Protein AF-A0A7C5DK25-F1 (afdb_monomer_lite)

Structure (mmCIF, N/CA/C/O backbone):
data_AF-A0A7C5DK25-F1
#
_entry.id   AF-A0A7C5DK25-F1
#
loop_
_atom_site.group_PDB
_atom_site.id
_atom_site.type_symbol
_atom_site.label_atom_id
_atom_site.label_alt_id
_atom_site.label_comp_id
_atom_site.label_asym_id
_atom_site.label_entity_id
_atom_site.label_seq_id
_atom_site.pdbx_PDB_ins_code
_atom_site.Cartn_x
_atom_site.Cartn_y
_atom_site.Cartn_z
_atom_site.occupancy
_atom_site.B_iso_or_equiv
_atom_site.auth_seq_id
_atom_site.auth_comp_id
_atom_site.auth_asym_id
_atom_site.auth_atom_id
_atom_site.pdbx_PDB_model_num
ATOM 1 N N . MET A 1 1 ? -15.779 9.396 43.014 1.00 54.28 1 MET A N 1
ATOM 2 C CA . MET A 1 1 ? -14.426 9.929 42.715 1.00 54.28 1 MET A CA 1
ATOM 3 C C . MET A 1 1 ? -13.479 8.900 42.083 1.00 54.28 1 MET A C 1
ATOM 5 O O . MET A 1 1 ? -12.948 9.197 41.022 1.00 54.28 1 MET A O 1
ATOM 9 N N . LYS A 1 2 ? -13.267 7.696 42.652 1.00 58.09 2 LYS A N 1
ATOM 10 C CA . LYS A 1 2 ? -12.370 6.673 42.050 1.00 58.09 2 LYS A CA 1
ATOM 11 C C . LYS A 1 2 ? -12.846 6.145 40.682 1.00 58.09 2 LYS A C 1
ATOM 13 O O . LYS A 1 2 ? -12.034 5.984 39.780 1.00 58.09 2 LYS A O 1
ATOM 18 N N . THR A 1 3 ? -14.152 5.949 40.509 1.00 62.12 3 THR A N 1
ATOM 19 C CA . THR A 1 3 ? -14.777 5.478 39.257 1.00 62.12 3 THR A CA 1
ATOM 20 C C . THR A 1 3 ? -14.636 6.477 38.108 1.00 62.12 3 THR A C 1
ATOM 22 O O . THR A 1 3 ? -14.321 6.080 36.994 1.00 62.12 3 THR A O 1
ATOM 25 N N . THR A 1 4 ? -14.775 7.776 38.380 1.00 63.28 4 THR A N 1
ATOM 26 C CA . THR A 1 4 ? -14.608 8.846 37.380 1.00 63.28 4 THR A CA 1
ATOM 27 C C . THR A 1 4 ? -13.181 8.880 36.825 1.00 63.28 4 THR A C 1
ATOM 29 O O . THR A 1 4 ? -12.991 8.910 35.617 1.00 63.28 4 THR A O 1
ATOM 32 N N . LYS A 1 5 ? -12.167 8.767 37.696 1.00 70.19 5 LYS A N 1
ATOM 33 C CA . LYS A 1 5 ? -10.751 8.734 37.284 1.00 70.19 5 LYS A CA 1
ATOM 34 C C . LYS A 1 5 ? -10.406 7.483 36.457 1.00 70.19 5 LYS A C 1
ATOM 36 O O . LYS A 1 5 ? -9.571 7.542 35.557 1.00 70.19 5 LYS A O 1
ATOM 41 N N . TYR A 1 6 ? -11.054 6.356 36.755 1.00 69.12 6 TYR A N 1
ATOM 42 C CA . TYR A 1 6 ? -10.906 5.110 36.000 1.00 69.12 6 TYR A CA 1
ATOM 43 C C . TYR A 1 6 ? -11.516 5.208 34.593 1.00 69.12 6 TYR A C 1
ATOM 45 O O . TYR A 1 6 ? -10.842 4.878 33.620 1.00 69.12 6 TYR A O 1
ATOM 53 N N . ILE A 1 7 ? -12.739 5.741 34.475 1.00 70.38 7 ILE A N 1
ATOM 54 C CA . ILE A 1 7 ? -13.399 5.996 33.181 1.00 70.38 7 ILE A CA 1
ATOM 55 C C . ILE A 1 7 ? -12.552 6.945 32.321 1.00 70.38 7 ILE A C 1
ATOM 57 O O . ILE A 1 7 ? -12.371 6.703 31.129 1.00 70.38 7 ILE A O 1
ATOM 61 N N . ASP A 1 8 ? -11.949 7.964 32.931 1.00 75.06 8 ASP A N 1
ATOM 62 C CA . ASP A 1 8 ? -11.077 8.914 32.231 1.00 75.06 8 ASP A CA 1
ATOM 63 C C . ASP A 1 8 ? -9.821 8.271 31.671 1.00 75.06 8 ASP A C 1
ATOM 65 O O . ASP A 1 8 ? -9.450 8.517 30.525 1.00 75.06 8 ASP A O 1
ATOM 69 N N . THR A 1 9 ? -9.197 7.404 32.464 1.00 80.31 9 THR A N 1
ATOM 70 C CA . THR A 1 9 ? -8.008 6.667 32.037 1.00 80.31 9 THR A CA 1
ATOM 71 C C . THR A 1 9 ? -8.342 5.755 30.855 1.00 80.31 9 THR A C 1
ATOM 73 O O . THR A 1 9 ? -7.641 5.778 29.848 1.00 80.31 9 THR A O 1
ATOM 76 N N . ILE A 1 10 ? -9.453 5.012 30.925 1.00 79.75 10 ILE A N 1
ATOM 77 C CA . ILE A 1 10 ? -9.907 4.146 29.825 1.00 79.75 10 ILE A CA 1
ATOM 78 C C . ILE A 1 10 ? -10.199 4.955 28.562 1.00 79.75 10 ILE A C 1
ATOM 80 O O . ILE A 1 10 ? -9.786 4.565 27.471 1.00 79.75 10 ILE A O 1
ATOM 84 N N . THR A 1 11 ? -10.892 6.085 28.705 1.00 81.25 11 THR A N 1
ATOM 85 C CA . THR A 1 11 ? -11.269 6.936 27.572 1.00 81.25 11 THR A CA 1
ATOM 86 C C . THR A 1 11 ? -10.025 7.459 26.851 1.00 81.25 11 THR A C 1
ATOM 88 O O . THR A 1 11 ? -9.945 7.394 25.625 1.00 81.25 11 THR A O 1
ATOM 91 N N . VAL A 1 12 ? -9.019 7.922 27.603 1.00 86.12 12 VAL A N 1
ATOM 92 C CA . VAL A 1 12 ? -7.741 8.391 27.045 1.00 86.12 12 VAL A CA 1
ATOM 93 C C . VAL A 1 12 ? -7.009 7.272 26.306 1.00 86.12 12 VAL A C 1
ATOM 95 O O . VAL A 1 12 ? -6.556 7.482 25.180 1.00 86.12 12 VAL A O 1
ATOM 98 N N . GLU A 1 13 ? -6.917 6.080 26.894 1.00 85.88 13 GLU A N 1
ATOM 99 C CA . GLU A 1 13 ? -6.258 4.942 26.244 1.00 85.88 13 GLU A CA 1
ATOM 100 C C . GLU A 1 13 ? -6.999 4.486 24.979 1.00 85.88 13 GLU A C 1
ATOM 102 O O . GLU A 1 13 ? -6.362 4.187 23.968 1.00 85.88 13 GLU A O 1
ATOM 107 N N . ARG A 1 14 ? -8.339 4.529 24.963 1.00 85.50 14 ARG A N 1
ATOM 108 C CA . ARG A 1 14 ? -9.122 4.230 23.753 1.00 85.50 14 ARG A CA 1
ATOM 109 C C . ARG A 1 14 ? -8.875 5.254 22.645 1.00 85.50 14 ARG A C 1
ATOM 111 O O . ARG A 1 14 ? -8.716 4.863 21.492 1.00 85.50 14 ARG A O 1
ATOM 118 N N . ILE A 1 15 ? -8.788 6.546 22.969 1.00 87.00 15 ILE A N 1
ATOM 119 C CA . ILE A 1 15 ? -8.460 7.590 21.982 1.00 87.00 15 ILE A CA 1
ATOM 120 C C . ILE A 1 15 ? -7.071 7.346 21.377 1.00 87.00 15 ILE A C 1
ATOM 122 O O . ILE A 1 15 ? -6.923 7.388 20.154 1.00 87.00 15 ILE A O 1
ATOM 126 N N . LYS A 1 16 ? -6.067 7.038 22.209 1.00 88.62 16 LYS A N 1
ATOM 127 C CA . LYS A 1 16 ? -4.719 6.688 21.731 1.00 88.62 16 LYS A CA 1
ATOM 128 C C . LYS A 1 16 ? -4.748 5.461 20.823 1.00 88.62 16 LYS A C 1
ATOM 130 O O . LYS A 1 16 ? -4.136 5.473 19.758 1.00 88.62 16 LYS A O 1
ATOM 135 N N . TRP A 1 17 ? -5.487 4.422 21.207 1.00 88.81 17 TRP A N 1
ATOM 136 C CA . TRP A 1 17 ? -5.637 3.217 20.396 1.00 88.81 17 TRP A CA 1
ATOM 137 C C . TRP A 1 17 ? -6.260 3.522 19.024 1.00 88.81 17 TRP A C 1
ATOM 139 O O . TRP A 1 17 ? -5.703 3.108 18.010 1.00 88.81 17 TRP A O 1
ATOM 149 N N . ILE A 1 18 ? -7.334 4.324 18.965 1.00 88.62 18 ILE A N 1
ATOM 150 C CA . ILE A 1 18 ? -7.968 4.766 17.705 1.00 88.62 18 ILE A CA 1
ATOM 151 C C . ILE A 1 18 ? -6.948 5.477 16.803 1.00 88.62 18 ILE A C 1
ATOM 153 O O . ILE A 1 18 ? -6.876 5.198 15.605 1.00 88.62 18 ILE A O 1
ATOM 157 N N . GLN A 1 19 ? -6.142 6.384 17.366 1.00 89.94 19 GLN A N 1
ATOM 158 C CA . GLN A 1 19 ? -5.113 7.113 16.615 1.00 89.94 19 GLN A CA 1
ATOM 159 C C . GLN A 1 19 ? -4.042 6.176 16.049 1.00 89.94 19 GLN A C 1
ATOM 161 O O . GLN A 1 19 ? -3.680 6.299 14.878 1.00 89.94 19 GLN A O 1
ATOM 166 N N . ILE A 1 20 ? -3.571 5.223 16.856 1.00 90.25 20 ILE A N 1
ATOM 167 C CA . ILE A 1 20 ? -2.578 4.228 16.439 1.00 90.25 20 ILE A CA 1
ATOM 168 C C . ILE A 1 20 ? -3.131 3.367 15.304 1.00 90.25 20 ILE A C 1
ATOM 170 O O . ILE A 1 20 ? -2.467 3.225 14.283 1.00 90.25 20 ILE A O 1
ATOM 174 N N . VAL A 1 21 ? -4.349 2.833 15.447 1.00 89.12 21 VAL A N 1
ATOM 175 C CA . VAL A 1 21 ? -4.980 1.990 14.419 1.00 89.12 21 VAL A CA 1
ATOM 176 C C . VAL A 1 21 ? -5.139 2.761 13.113 1.00 89.12 21 VAL A C 1
ATOM 178 O O . VAL A 1 21 ? -4.739 2.267 12.062 1.00 89.12 21 VAL A O 1
ATOM 181 N N . ARG A 1 22 ? -5.652 3.995 13.171 1.00 90.75 22 ARG A N 1
ATOM 182 C CA . ARG A 1 22 ? -5.802 4.846 11.985 1.00 90.75 22 ARG A CA 1
ATOM 183 C C . ARG A 1 22 ? -4.467 5.071 11.271 1.00 90.75 22 ARG A C 1
ATOM 185 O O . ARG A 1 22 ? -4.399 4.937 10.053 1.00 90.75 22 ARG A O 1
ATOM 192 N N . ASN A 1 23 ? -3.419 5.417 12.017 1.00 92.88 23 ASN A N 1
ATOM 193 C CA . ASN A 1 23 ? -2.102 5.666 11.437 1.00 92.88 23 ASN A CA 1
ATOM 194 C C . ASN A 1 23 ? -1.492 4.391 10.839 1.00 92.88 23 ASN A C 1
ATOM 196 O O . ASN A 1 23 ? -0.965 4.413 9.729 1.00 92.88 23 ASN A O 1
ATOM 200 N N . ASP A 1 24 ? -1.610 3.271 11.551 1.00 92.25 24 ASP A N 1
ATOM 201 C CA . ASP A 1 24 ? -1.095 1.980 11.108 1.00 92.25 24 ASP A CA 1
ATOM 202 C C . ASP A 1 24 ? -1.752 1.532 9.791 1.00 92.25 24 ASP A C 1
ATOM 204 O O . ASP A 1 24 ? -1.035 1.129 8.874 1.00 92.25 24 ASP A O 1
ATOM 208 N N . PHE A 1 25 ? -3.078 1.678 9.655 1.00 92.31 25 PHE A N 1
ATOM 209 C CA . PHE A 1 25 ? -3.778 1.389 8.397 1.00 92.31 25 PHE A CA 1
ATOM 210 C C . PHE A 1 25 ? -3.402 2.347 7.273 1.00 92.31 25 PHE A C 1
ATOM 212 O O . PHE A 1 25 ? -3.172 1.889 6.159 1.00 92.31 25 PHE A O 1
ATOM 219 N N . ASN A 1 26 ? -3.292 3.650 7.540 1.00 92.69 26 ASN A N 1
ATOM 220 C CA . ASN A 1 26 ? -2.899 4.613 6.510 1.00 92.69 26 ASN A CA 1
ATOM 221 C C . ASN A 1 26 ? -1.533 4.267 5.906 1.00 92.69 26 ASN A C 1
ATOM 223 O O . ASN A 1 26 ? -1.387 4.261 4.685 1.00 92.69 26 ASN A O 1
ATOM 227 N N . ILE A 1 27 ? -0.548 3.945 6.749 1.00 93.56 27 ILE A N 1
ATOM 228 C CA . ILE A 1 27 ? 0.799 3.569 6.300 1.00 93.56 27 ILE A CA 1
ATOM 229 C C . ILE A 1 27 ? 0.758 2.249 5.519 1.00 93.56 27 ILE A C 1
ATOM 231 O O . ILE A 1 27 ? 1.366 2.151 4.451 1.00 93.56 27 ILE A O 1
ATOM 235 N N . LEU A 1 28 ? 0.021 1.249 6.021 1.00 94.38 28 LEU A N 1
ATOM 236 C CA . LEU A 1 28 ? -0.119 -0.051 5.364 1.00 94.38 28 LEU A CA 1
ATOM 237 C C . LEU A 1 28 ? -0.753 0.072 3.979 1.00 94.38 28 LEU A C 1
ATOM 239 O O . LEU A 1 28 ? -0.172 -0.389 3.002 1.00 94.38 28 LEU A O 1
ATOM 243 N N . ILE A 1 29 ? -1.904 0.733 3.885 1.00 92.69 29 ILE A N 1
ATOM 244 C CA . ILE A 1 29 ? -2.644 0.880 2.631 1.00 92.69 29 ILE A CA 1
ATOM 245 C C . ILE A 1 29 ? -1.867 1.730 1.626 1.00 92.69 29 ILE A C 1
ATOM 247 O O . ILE A 1 29 ? -1.783 1.353 0.462 1.00 92.69 29 ILE A O 1
ATOM 251 N N . SER A 1 30 ? -1.244 2.829 2.062 1.00 92.75 30 SER A N 1
ATOM 252 C CA . SER A 1 30 ? -0.436 3.669 1.163 1.00 92.75 30 SER A CA 1
ATOM 253 C C . SER A 1 30 ? 0.754 2.897 0.593 1.00 92.75 30 SER A C 1
ATOM 255 O O . SER A 1 30 ? 1.033 2.993 -0.600 1.00 92.75 30 SER A O 1
ATOM 257 N N . SER A 1 31 ? 1.414 2.083 1.425 1.00 93.50 31 SER A N 1
ATOM 258 C CA . SER A 1 31 ? 2.509 1.223 0.968 1.00 93.50 31 SER A CA 1
ATOM 259 C C . SER A 1 31 ? 2.006 0.195 -0.044 1.00 93.50 31 SER A C 1
ATOM 261 O O . SER A 1 31 ? 2.599 0.058 -1.108 1.00 93.50 31 SER A O 1
ATOM 263 N N . LEU A 1 32 ? 0.887 -0.481 0.244 1.00 92.19 32 LEU A N 1
ATOM 264 C CA . LEU A 1 32 ? 0.282 -1.450 -0.674 1.00 92.19 32 LEU A CA 1
ATOM 265 C C . LEU A 1 32 ? -0.084 -0.818 -2.021 1.00 92.19 32 LEU A C 1
ATOM 267 O O . LEU A 1 32 ? 0.227 -1.401 -3.050 1.00 92.19 32 LEU A O 1
ATOM 271 N N . LEU A 1 33 ? -0.686 0.374 -2.028 1.00 90.62 33 LEU A N 1
ATOM 272 C CA . LEU A 1 33 ? -1.043 1.086 -3.260 1.00 90.62 33 LEU A CA 1
ATOM 273 C C . LEU A 1 33 ? 0.181 1.399 -4.118 1.00 90.62 33 LEU A C 1
ATOM 275 O O . LEU A 1 33 ? 0.161 1.158 -5.321 1.00 90.62 33 LEU A O 1
ATOM 279 N N . ILE A 1 34 ? 1.247 1.918 -3.505 1.00 90.12 34 ILE A N 1
ATOM 280 C CA . ILE A 1 34 ? 2.480 2.241 -4.229 1.00 90.12 34 ILE A CA 1
ATOM 281 C C . ILE A 1 34 ? 3.087 0.968 -4.819 1.00 90.12 34 ILE A C 1
ATOM 283 O O . ILE A 1 34 ? 3.425 0.943 -6.001 1.00 90.12 34 ILE A O 1
ATOM 287 N N . HIS A 1 35 ? 3.132 -0.103 -4.031 1.00 89.94 35 HIS A N 1
ATOM 288 C CA . HIS A 1 35 ? 3.619 -1.406 -4.463 1.00 89.94 35 HIS A CA 1
ATOM 289 C C . HIS A 1 35 ? 2.808 -1.997 -5.618 1.00 89.94 35 HIS A C 1
ATOM 291 O O . HIS A 1 35 ? 3.382 -2.356 -6.641 1.00 89.94 35 HIS A O 1
ATOM 297 N N . ILE A 1 36 ? 1.485 -2.064 -5.498 1.00 88.50 36 ILE A N 1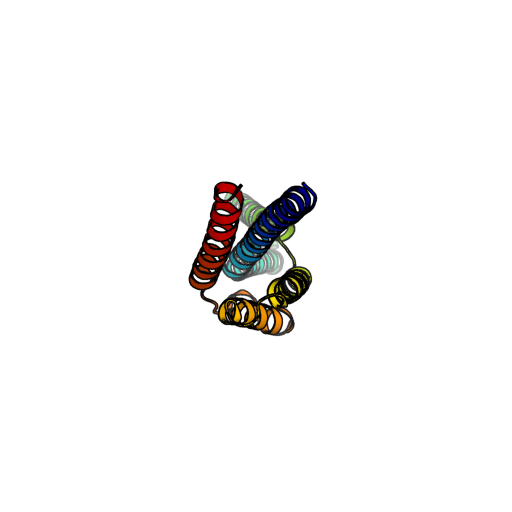
ATOM 298 C CA . ILE A 1 36 ? 0.613 -2.658 -6.521 1.00 88.50 36 ILE A CA 1
ATOM 299 C C . ILE A 1 36 ? 0.663 -1.849 -7.823 1.00 88.50 36 ILE A C 1
ATOM 301 O O . ILE A 1 36 ? 0.796 -2.438 -8.891 1.00 88.50 36 ILE A O 1
ATOM 305 N N . ASN A 1 37 ? 0.617 -0.516 -7.740 1.00 87.19 37 ASN A N 1
ATOM 306 C CA . ASN A 1 37 ? 0.457 0.333 -8.923 1.00 87.19 37 ASN A CA 1
ATOM 307 C C . ASN A 1 37 ? 1.765 0.610 -9.675 1.00 87.19 37 ASN A C 1
ATOM 309 O O . ASN A 1 37 ? 1.723 0.828 -10.880 1.00 87.19 37 ASN A O 1
ATOM 313 N N . ASN A 1 38 ? 2.914 0.628 -8.991 1.00 87.88 38 ASN A N 1
ATOM 314 C CA . ASN A 1 38 ? 4.178 1.065 -9.604 1.00 87.88 38 ASN A CA 1
ATOM 315 C C . ASN A 1 38 ? 5.146 -0.087 -9.898 1.00 87.88 38 ASN A C 1
ATOM 317 O O . ASN A 1 38 ? 6.163 0.135 -10.548 1.00 87.88 38 ASN A O 1
ATOM 321 N N . THR A 1 39 ? 4.861 -1.315 -9.440 1.00 88.12 39 THR A N 1
ATOM 322 C CA . THR A 1 39 ? 5.780 -2.453 -9.641 1.00 88.12 39 THR A CA 1
ATOM 323 C C . THR A 1 39 ? 5.974 -2.771 -11.121 1.00 88.12 39 THR A C 1
ATOM 325 O O . THR A 1 39 ? 7.105 -2.985 -11.549 1.00 88.12 39 THR A O 1
ATOM 328 N N . ASP A 1 40 ? 4.898 -2.820 -11.907 1.00 87.69 40 ASP A N 1
ATOM 329 C CA . ASP A 1 40 ? 5.015 -3.157 -13.330 1.00 87.69 40 ASP A CA 1
ATOM 330 C C . ASP A 1 40 ? 5.597 -2.011 -14.142 1.00 87.69 40 ASP A C 1
ATOM 332 O O . ASP A 1 40 ? 6.481 -2.251 -14.958 1.00 87.69 40 ASP A O 1
ATOM 336 N N . TYR A 1 41 ? 5.202 -0.777 -13.828 1.00 89.19 41 TYR A N 1
ATOM 337 C CA . TYR A 1 41 ? 5.787 0.411 -14.436 1.00 89.19 41 TYR A CA 1
ATOM 338 C C . TYR A 1 41 ? 7.310 0.456 -14.237 1.00 89.19 41 TYR A C 1
ATOM 340 O O . TYR A 1 41 ? 8.058 0.597 -15.199 1.00 89.19 41 TYR A O 1
ATOM 348 N N . LEU A 1 42 ? 7.798 0.208 -13.014 1.00 89.81 42 LEU A N 1
ATOM 349 C CA . LEU A 1 42 ? 9.238 0.150 -12.749 1.00 89.81 42 LEU A CA 1
ATOM 350 C C . LEU A 1 42 ? 9.936 -0.961 -13.550 1.00 89.81 42 LEU A C 1
ATOM 352 O O . LEU A 1 42 ? 11.018 -0.745 -14.092 1.00 89.81 42 LEU A O 1
ATOM 356 N N . LYS A 1 43 ? 9.329 -2.153 -13.652 1.00 89.62 43 LYS A N 1
ATOM 357 C CA . LYS A 1 43 ? 9.886 -3.244 -14.473 1.00 89.62 43 LYS A CA 1
ATOM 358 C C . LYS A 1 43 ? 9.967 -2.850 -15.948 1.00 89.62 43 LYS A C 1
ATOM 360 O O . LYS A 1 43 ? 10.936 -3.216 -16.608 1.00 89.62 43 LYS A O 1
ATOM 365 N N . GLU A 1 44 ? 8.957 -2.164 -16.475 1.00 92.25 44 GLU A N 1
ATOM 366 C CA . GLU A 1 44 ? 8.932 -1.696 -17.863 1.00 92.25 44 GLU A CA 1
ATOM 367 C C . GLU A 1 44 ? 10.064 -0.703 -18.131 1.00 92.25 44 GLU A C 1
ATOM 369 O O . GLU A 1 44 ? 10.847 -0.938 -19.053 1.00 92.25 44 GLU A O 1
ATOM 374 N N . LEU A 1 45 ? 10.231 0.305 -17.269 1.00 91.81 45 LEU A N 1
ATOM 375 C CA . LEU A 1 45 ? 11.317 1.285 -17.378 1.00 91.81 45 LEU A CA 1
ATOM 376 C C . LEU A 1 45 ? 12.703 0.623 -17.320 1.00 91.81 45 LEU A C 1
ATOM 378 O O . LEU A 1 45 ? 13.564 0.883 -18.160 1.00 91.81 45 LEU A O 1
ATOM 382 N N . ILE A 1 46 ? 12.918 -0.296 -16.371 1.00 91.62 46 ILE A N 1
ATOM 383 C CA . ILE A 1 46 ? 14.189 -1.029 -16.250 1.00 91.62 46 ILE A CA 1
ATOM 384 C C . ILE A 1 46 ? 14.454 -1.874 -17.503 1.00 91.62 46 ILE A C 1
ATOM 386 O O . ILE A 1 46 ? 15.573 -1.891 -18.016 1.00 91.62 46 ILE A O 1
ATOM 390 N N . ASN A 1 47 ? 13.440 -2.573 -18.019 1.00 92.88 47 ASN A N 1
ATOM 391 C CA . ASN A 1 47 ? 13.580 -3.367 -19.239 1.00 92.88 47 ASN A CA 1
ATOM 392 C C . ASN A 1 47 ? 13.917 -2.494 -20.452 1.00 92.88 47 ASN A C 1
ATOM 394 O O . ASN A 1 47 ? 14.691 -2.917 -21.313 1.00 92.88 47 ASN A O 1
ATOM 398 N N . GLU A 1 48 ? 13.345 -1.295 -20.536 1.00 92.38 48 GLU A N 1
ATOM 399 C CA . GLU A 1 48 ? 13.666 -0.331 -21.582 1.00 92.38 48 GLU A CA 1
ATOM 400 C C . GLU A 1 48 ? 15.114 0.156 -21.476 1.00 92.38 48 GLU A C 1
ATOM 402 O O . GLU A 1 48 ? 15.832 0.145 -22.479 1.00 92.38 48 GLU A O 1
ATOM 407 N N . MET A 1 49 ? 15.576 0.474 -20.263 1.00 90.88 49 MET A N 1
ATOM 408 C CA . MET A 1 49 ? 16.960 0.888 -20.017 1.00 90.88 49 MET A CA 1
ATOM 409 C C . MET A 1 49 ? 17.941 -0.211 -20.439 1.00 90.88 49 MET A C 1
ATOM 411 O O . MET A 1 49 ? 18.863 0.046 -21.207 1.00 90.88 49 MET A O 1
ATOM 415 N N . ILE A 1 50 ? 17.676 -1.466 -20.055 1.00 90.69 50 ILE A N 1
ATOM 416 C CA . ILE A 1 50 ? 18.489 -2.626 -20.457 1.00 90.69 50 ILE A CA 1
ATOM 417 C C . ILE A 1 50 ? 18.528 -2.784 -21.986 1.00 90.69 50 ILE A C 1
ATOM 419 O O . ILE A 1 50 ? 19.577 -3.091 -22.554 1.00 90.69 50 ILE A O 1
ATOM 423 N N . ARG A 1 51 ? 17.396 -2.593 -22.679 1.00 88.75 51 ARG A N 1
ATOM 424 C CA . ARG A 1 51 ? 17.342 -2.675 -24.150 1.00 88.75 51 ARG A CA 1
ATOM 425 C C . ARG A 1 51 ? 18.165 -1.570 -24.806 1.00 88.75 51 ARG A C 1
ATOM 427 O O . ARG A 1 51 ? 18.873 -1.853 -25.777 1.00 88.75 51 ARG A O 1
ATOM 434 N N . LYS A 1 52 ? 18.078 -0.341 -24.291 1.00 86.81 52 LYS A N 1
ATOM 435 C CA . LYS A 1 52 ? 18.868 0.803 -24.766 1.00 86.81 52 LYS A CA 1
ATOM 436 C C . LYS A 1 52 ? 20.362 0.557 -24.554 1.00 86.81 52 LYS A C 1
ATOM 438 O O . LYS A 1 52 ? 21.116 0.632 -25.522 1.00 86.81 52 LYS A O 1
ATOM 443 N N . ASP A 1 53 ? 20.761 0.115 -23.364 1.00 87.56 53 ASP A N 1
ATOM 444 C CA . ASP A 1 53 ? 22.151 -0.242 -23.049 1.00 87.56 53 ASP A CA 1
ATOM 445 C C . ASP A 1 53 ? 22.697 -1.336 -23.971 1.00 87.56 53 ASP A C 1
ATOM 447 O O . ASP A 1 53 ? 23.808 -1.237 -24.493 1.00 87.56 53 ASP A O 1
ATOM 451 N N . HIS A 1 54 ? 21.910 -2.387 -24.208 1.00 85.94 54 HIS A N 1
ATOM 452 C CA . HIS A 1 54 ? 22.325 -3.479 -25.082 1.00 85.94 54 HIS A CA 1
ATOM 453 C C . HIS A 1 54 ? 22.459 -3.037 -26.544 1.00 85.94 54 HIS A C 1
ATOM 455 O O . HIS A 1 54 ? 23.394 -3.439 -27.238 1.00 85.94 54 HIS A O 1
ATOM 461 N N . THR A 1 55 ? 21.546 -2.185 -27.012 1.00 84.50 55 THR A N 1
ATOM 462 C CA . THR A 1 55 ? 21.604 -1.618 -28.365 1.00 84.50 55 THR A CA 1
ATOM 463 C C . THR A 1 55 ? 22.860 -0.769 -28.530 1.00 84.50 55 THR A C 1
ATOM 465 O O . THR A 1 55 ? 23.603 -0.951 -29.494 1.00 84.50 55 THR A O 1
ATOM 468 N N . GLU A 1 56 ? 23.152 0.090 -27.556 1.00 82.00 56 GLU A N 1
ATOM 469 C CA . GLU A 1 56 ? 24.354 0.919 -27.548 1.00 82.00 56 GLU A CA 1
ATOM 470 C C . GLU A 1 56 ? 25.637 0.072 -27.593 1.00 82.00 56 GLU A C 1
ATOM 472 O O . GLU A 1 56 ? 26.553 0.367 -28.358 1.00 82.00 56 GLU A O 1
ATOM 477 N N . GLN A 1 57 ? 25.691 -1.038 -26.851 1.00 83.38 57 GLN A N 1
ATOM 478 C CA . GLN A 1 57 ? 26.829 -1.964 -26.894 1.00 83.38 57 GLN A CA 1
ATOM 479 C C . GLN A 1 57 ? 27.029 -2.624 -28.266 1.00 83.38 57 GLN A C 1
ATOM 481 O O . GLN A 1 57 ? 28.168 -2.840 -28.679 1.00 83.38 57 GLN A O 1
ATOM 486 N N . LEU A 1 58 ? 25.945 -2.981 -28.963 1.00 84.06 58 LEU A N 1
ATOM 487 C CA . LEU A 1 58 ? 26.017 -3.708 -30.234 1.00 84.06 58 LEU A CA 1
ATOM 488 C C . LEU A 1 58 ? 26.308 -2.804 -31.433 1.00 84.06 58 LEU A C 1
ATOM 490 O O . LEU A 1 58 ? 27.046 -3.205 -32.335 1.00 84.06 58 LEU A O 1
ATOM 494 N N . VAL A 1 59 ? 25.701 -1.616 -31.478 1.00 80.75 59 VAL A N 1
ATOM 495 C CA . VAL A 1 59 ? 25.720 -0.753 -32.671 1.00 80.75 59 VAL A CA 1
ATOM 496 C C . VAL A 1 59 ? 26.210 0.672 -32.415 1.00 80.75 59 VAL A C 1
ATOM 498 O O . VAL A 1 59 ? 26.379 1.412 -33.381 1.00 80.75 59 VAL A O 1
ATOM 501 N N . GLY A 1 60 ? 26.513 1.055 -31.169 1.00 72.81 60 GLY A N 1
ATOM 502 C CA . GLY A 1 60 ? 26.946 2.415 -30.815 1.00 72.81 60 GLY A CA 1
ATOM 503 C C . GLY A 1 60 ? 28.262 2.852 -31.469 1.00 72.81 60 GLY A C 1
ATOM 504 O O . GLY A 1 60 ? 28.466 4.029 -31.724 1.00 72.81 60 GLY A O 1
ATOM 505 N N . VAL A 1 61 ? 29.134 1.912 -31.854 1.00 66.00 61 VAL A N 1
ATOM 506 C CA . VAL A 1 61 ? 30.368 2.221 -32.614 1.00 66.00 61 VAL A CA 1
ATOM 507 C C . VAL A 1 61 ? 30.067 2.662 -34.057 1.00 66.00 61 VAL A C 1
ATOM 509 O O . VAL A 1 61 ? 30.896 3.306 -34.695 1.00 66.00 61 VAL A O 1
ATOM 512 N N . TYR A 1 62 ? 28.887 2.319 -34.581 1.00 67.25 62 TYR A N 1
ATOM 513 C CA . TYR A 1 62 ? 28.477 2.579 -35.964 1.00 67.25 62 TYR A CA 1
ATOM 514 C C . TYR A 1 62 ? 27.426 3.689 -36.088 1.00 67.25 62 TYR A C 1
ATOM 516 O O . TYR A 1 62 ? 26.959 3.954 -37.197 1.00 67.25 62 TYR A O 1
ATOM 524 N N . ARG A 1 63 ? 27.025 4.311 -34.974 1.00 73.12 63 ARG A N 1
ATOM 525 C CA . ARG A 1 63 ? 25.947 5.299 -34.933 1.00 73.12 63 ARG A CA 1
ATOM 526 C C . ARG A 1 63 ? 26.393 6.521 -34.137 1.00 73.12 63 ARG A C 1
ATOM 528 O O . ARG A 1 63 ? 26.811 6.391 -32.993 1.00 73.12 63 ARG A O 1
ATOM 535 N N . ASP A 1 64 ? 26.268 7.702 -34.733 1.00 76.25 64 ASP A N 1
ATOM 536 C CA . ASP A 1 64 ? 26.429 8.951 -33.990 1.00 76.25 64 ASP A CA 1
ATOM 537 C C . ASP A 1 64 ? 25.234 9.115 -33.046 1.00 76.25 64 ASP A C 1
ATOM 539 O O . ASP A 1 64 ? 24.080 9.046 -33.482 1.00 76.25 64 ASP A O 1
ATOM 543 N N . ARG A 1 65 ? 25.503 9.309 -31.749 1.00 75.25 65 ARG A N 1
ATOM 544 C CA . ARG A 1 65 ? 24.455 9.652 -30.781 1.00 75.25 65 ARG A CA 1
ATOM 545 C C . ARG A 1 65 ? 23.907 11.030 -31.112 1.00 75.25 65 ARG A C 1
ATOM 547 O O . ARG A 1 65 ? 24.675 11.984 -31.235 1.00 75.25 65 ARG A O 1
ATOM 554 N N . THR A 1 66 ? 22.592 11.133 -31.224 1.00 82.31 66 THR A N 1
ATOM 555 C CA . THR A 1 66 ? 21.925 12.426 -31.367 1.00 82.31 66 THR A CA 1
ATOM 556 C C . THR A 1 66 ? 21.674 13.052 -29.996 1.00 82.31 66 THR A C 1
ATOM 558 O O . THR A 1 66 ? 21.626 12.355 -28.980 1.00 82.31 66 THR A O 1
ATOM 561 N N . ASP A 1 67 ? 21.489 14.374 -29.957 1.00 83.44 67 ASP A N 1
ATOM 562 C CA . ASP A 1 67 ? 21.079 15.071 -28.730 1.00 83.44 67 ASP A CA 1
ATOM 563 C C . ASP A 1 67 ? 19.731 14.538 -28.204 1.00 83.44 67 ASP A C 1
ATOM 565 O O . ASP A 1 67 ? 19.523 14.467 -26.994 1.00 83.44 67 ASP A O 1
ATOM 569 N N . GLU A 1 68 ? 18.845 14.097 -29.105 1.00 83.56 68 GLU A N 1
ATOM 570 C CA . GLU A 1 68 ? 17.567 13.459 -28.768 1.00 83.56 68 GLU A CA 1
ATOM 571 C C . GLU A 1 68 ? 17.772 12.116 -28.049 1.00 83.56 68 GLU A C 1
ATOM 573 O O . GLU A 1 68 ? 17.166 11.896 -27.002 1.00 83.56 68 GLU A O 1
ATOM 578 N N . ASP A 1 69 ? 18.683 11.260 -28.533 1.00 81.62 69 ASP A N 1
ATOM 579 C CA . ASP A 1 69 ? 18.987 9.966 -27.895 1.00 81.62 69 ASP A CA 1
ATOM 580 C C . ASP A 1 69 ? 19.532 10.155 -26.462 1.00 81.62 69 ASP A C 1
ATOM 582 O O . ASP A 1 69 ? 19.222 9.386 -25.547 1.00 81.62 69 ASP A O 1
ATOM 586 N N . ILE A 1 70 ? 20.359 11.188 -26.251 1.00 84.00 70 ILE A N 1
ATOM 587 C CA . ILE A 1 70 ? 20.926 11.520 -24.934 1.00 84.00 70 ILE A CA 1
ATOM 588 C C . ILE A 1 70 ? 19.829 12.015 -23.989 1.00 84.00 70 ILE A C 1
ATOM 590 O O . ILE A 1 70 ? 19.788 11.604 -22.825 1.00 84.00 70 ILE A O 1
ATOM 594 N N . GLN A 1 71 ? 18.952 12.887 -24.486 1.00 87.12 71 GLN A N 1
ATOM 595 C CA . GLN A 1 71 ? 17.843 13.435 -23.715 1.00 87.12 71 GLN A CA 1
ATOM 596 C C . GLN A 1 71 ? 16.871 12.329 -23.286 1.00 87.12 71 GLN A C 1
ATOM 598 O O . GLN A 1 71 ? 16.567 12.216 -22.100 1.00 87.12 71 GLN A O 1
ATOM 603 N N . GLU A 1 72 ? 16.463 11.459 -24.211 1.00 86.31 72 GLU A N 1
ATOM 604 C CA . GLU A 1 72 ? 15.543 10.349 -23.941 1.00 86.31 72 GLU A CA 1
ATOM 605 C C . GLU A 1 72 ? 16.117 9.364 -22.905 1.00 86.31 72 GLU A C 1
ATOM 607 O O . GLU A 1 72 ? 15.409 8.887 -22.016 1.00 86.31 72 GLU A O 1
ATOM 612 N N . TYR A 1 73 ? 17.420 9.070 -22.974 1.00 87.25 73 TYR A N 1
ATOM 613 C CA . TYR A 1 73 ? 18.086 8.228 -21.977 1.00 87.25 73 TYR A CA 1
ATOM 614 C C . TYR A 1 73 ? 18.136 8.899 -20.594 1.00 87.25 73 TYR A C 1
ATOM 616 O O . TYR A 1 73 ? 17.953 8.240 -19.568 1.00 87.25 73 TYR A O 1
ATOM 624 N N . SER A 1 74 ? 18.378 10.214 -20.551 1.00 88.25 74 SER A N 1
ATOM 625 C CA . SER A 1 74 ? 18.383 10.979 -19.302 1.00 88.25 74 SER A CA 1
ATOM 626 C C . SER A 1 74 ? 17.001 11.024 -18.648 1.00 88.25 74 SER A C 1
ATOM 628 O O . SER A 1 74 ? 16.910 10.904 -17.427 1.00 88.25 74 SER A O 1
ATOM 630 N N . GLU A 1 75 ? 15.941 11.191 -19.438 1.00 91.56 75 GLU A N 1
ATOM 631 C CA . GLU A 1 75 ? 14.553 11.182 -18.961 1.00 91.56 75 GLU A CA 1
ATOM 632 C C . GLU A 1 75 ? 14.180 9.815 -18.388 1.00 91.56 75 GLU A C 1
ATOM 634 O O . GLU A 1 75 ? 13.762 9.735 -17.235 1.00 91.56 75 GLU A O 1
ATOM 639 N N . LEU A 1 76 ? 14.471 8.733 -19.118 1.00 91.50 76 LEU A N 1
ATOM 640 C CA . LEU A 1 76 ? 14.236 7.368 -18.645 1.00 91.50 76 LEU A CA 1
ATOM 641 C C . LEU A 1 76 ? 14.933 7.091 -17.306 1.00 91.50 76 LEU A C 1
ATOM 643 O O . LEU A 1 76 ? 14.360 6.478 -16.405 1.00 91.50 76 LEU A O 1
ATOM 647 N N . LYS A 1 77 ? 16.177 7.557 -17.156 1.00 91.81 77 LYS A N 1
ATOM 648 C CA . LYS A 1 77 ? 16.913 7.418 -15.899 1.00 91.81 77 LYS A CA 1
ATOM 649 C C . LYS A 1 77 ? 16.249 8.204 -14.763 1.00 91.81 77 LYS A C 1
ATOM 651 O O . LYS A 1 77 ? 16.135 7.676 -13.659 1.00 91.81 77 LYS A O 1
ATOM 656 N N . SER A 1 78 ? 15.808 9.432 -15.033 1.00 93.00 78 SER A N 1
ATOM 657 C CA . SER A 1 78 ? 15.089 10.262 -14.059 1.00 93.00 78 SER A CA 1
ATOM 658 C C . SER A 1 78 ? 13.794 9.592 -13.599 1.00 93.00 78 SER A C 1
ATOM 660 O O . SER A 1 78 ? 13.530 9.535 -12.401 1.00 93.00 78 SER A O 1
ATOM 662 N N . ASP A 1 79 ? 13.022 9.026 -14.528 1.00 92.00 79 ASP A N 1
ATOM 663 C CA . ASP A 1 79 ? 11.767 8.339 -14.216 1.00 92.00 79 ASP A CA 1
ATOM 664 C C . ASP A 1 79 ? 11.995 7.111 -13.323 1.00 92.00 79 ASP A C 1
ATOM 666 O O . ASP A 1 79 ? 11.251 6.882 -12.366 1.00 92.00 79 ASP A O 1
ATOM 670 N N . ILE A 1 80 ? 13.052 6.334 -13.592 1.00 92.12 80 ILE A N 1
ATOM 671 C CA . ILE A 1 80 ? 13.450 5.207 -12.734 1.00 92.12 80 ILE A CA 1
ATOM 672 C C . ILE A 1 80 ? 13.800 5.709 -11.330 1.00 92.12 80 ILE A C 1
ATOM 674 O O . ILE A 1 80 ? 13.278 5.178 -10.348 1.00 92.12 80 ILE A O 1
ATOM 678 N N . GLU A 1 81 ? 14.643 6.740 -11.223 1.00 93.19 81 GLU A N 1
ATOM 679 C CA . GLU A 1 81 ? 15.073 7.307 -9.938 1.00 93.19 81 GLU A CA 1
ATOM 680 C C . GLU A 1 81 ? 13.879 7.828 -9.113 1.00 93.19 81 GLU A C 1
ATOM 682 O O . GLU A 1 81 ? 13.810 7.604 -7.898 1.00 93.19 81 GLU A O 1
ATOM 687 N N . ASP A 1 82 ? 12.900 8.464 -9.758 1.00 91.56 82 ASP A N 1
ATOM 688 C CA . ASP A 1 82 ? 11.690 8.969 -9.105 1.00 91.56 82 ASP A CA 1
ATOM 689 C C . ASP A 1 82 ? 10.802 7.839 -8.571 1.00 91.56 82 ASP A C 1
ATOM 691 O O . ASP A 1 82 ? 10.330 7.889 -7.423 1.00 91.56 82 ASP A O 1
ATOM 695 N N . VAL A 1 83 ? 10.604 6.784 -9.365 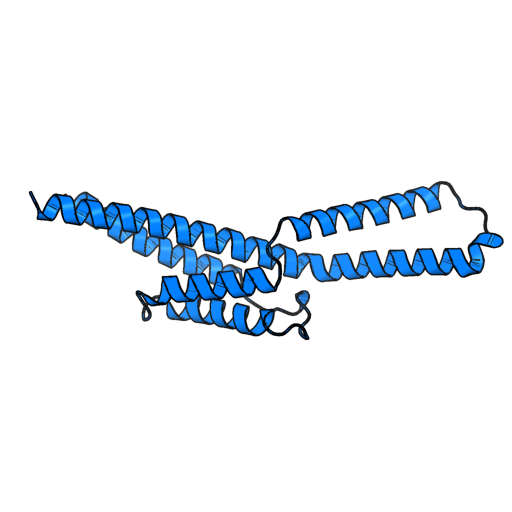1.00 90.06 83 VAL A N 1
ATOM 696 C CA . VAL A 1 83 ? 9.816 5.618 -8.954 1.00 90.06 83 VAL A CA 1
ATOM 697 C C . VAL A 1 83 ? 10.525 4.856 -7.830 1.00 90.06 83 VAL A C 1
ATOM 699 O O . VAL A 1 83 ? 9.899 4.534 -6.816 1.00 90.06 83 VAL A O 1
ATOM 702 N N . GLU A 1 84 ? 11.836 4.627 -7.930 1.00 90.81 84 GLU A N 1
ATOM 703 C CA . GLU A 1 84 ? 12.636 4.006 -6.865 1.00 90.81 84 GLU A CA 1
ATOM 704 C C . GLU A 1 84 ? 12.618 4.835 -5.573 1.00 90.81 84 GLU A C 1
ATOM 706 O O . GLU A 1 84 ? 12.476 4.292 -4.474 1.00 90.81 84 GLU A O 1
ATOM 711 N N . SER A 1 85 ? 12.686 6.163 -5.680 1.00 90.88 85 SER A N 1
ATOM 712 C CA . SER A 1 85 ? 12.541 7.083 -4.547 1.00 90.88 85 SER A CA 1
ATOM 713 C C . SER A 1 85 ? 11.182 6.937 -3.857 1.00 90.88 85 SER A C 1
ATOM 715 O O . SER A 1 85 ? 11.106 6.977 -2.623 1.00 90.88 85 SER A O 1
ATOM 717 N N . ALA A 1 86 ? 10.102 6.725 -4.616 1.00 89.31 86 ALA A N 1
ATOM 718 C CA . ALA A 1 86 ? 8.787 6.434 -4.050 1.00 89.31 86 ALA A CA 1
ATOM 719 C C . ALA A 1 86 ? 8.768 5.085 -3.309 1.00 89.31 86 ALA A C 1
ATOM 721 O O . ALA A 1 86 ? 8.245 5.015 -2.193 1.00 89.31 86 ALA A O 1
ATOM 722 N N . PHE A 1 87 ? 9.396 4.046 -3.868 1.00 88.00 87 PHE A N 1
ATOM 723 C CA . PHE A 1 87 ? 9.540 2.739 -3.217 1.00 88.00 87 PHE A CA 1
ATOM 724 C C . PHE A 1 87 ? 10.358 2.801 -1.922 1.00 88.00 87 PHE A C 1
ATOM 726 O O . PHE A 1 87 ? 9.984 2.183 -0.927 1.00 88.00 87 PHE A O 1
ATOM 733 N N . ASN A 1 88 ? 11.420 3.604 -1.891 1.00 89.31 88 ASN A N 1
ATOM 734 C CA . ASN A 1 88 ? 12.272 3.774 -0.711 1.00 89.31 88 ASN A CA 1
ATOM 735 C C . ASN A 1 88 ? 11.576 4.506 0.450 1.00 89.31 88 ASN A C 1
ATOM 737 O O . ASN A 1 88 ? 12.024 4.426 1.593 1.00 89.31 88 ASN A O 1
ATOM 741 N N . LYS A 1 89 ? 10.483 5.230 0.179 1.00 90.31 89 LYS A N 1
ATOM 742 C CA . LYS A 1 89 ? 9.682 5.932 1.197 1.00 90.31 89 LYS A CA 1
ATOM 743 C C . LYS A 1 89 ? 8.579 5.064 1.803 1.00 90.31 89 LYS A C 1
ATOM 745 O O . LYS A 1 89 ? 7.969 5.476 2.791 1.00 90.31 89 LYS A O 1
ATOM 750 N N . VAL A 1 90 ? 8.293 3.902 1.217 1.00 92.50 90 VAL A N 1
ATOM 751 C CA . VAL A 1 90 ? 7.243 2.990 1.685 1.00 92.50 90 VAL A CA 1
ATOM 752 C C . VAL A 1 90 ? 7.820 1.737 2.323 1.00 92.50 90 VAL A C 1
ATOM 754 O O . VAL A 1 90 ? 8.999 1.428 2.199 1.00 92.50 90 VAL A O 1
ATOM 757 N N . MET A 1 91 ? 6.961 0.999 3.024 1.00 91.75 91 MET A N 1
ATOM 758 C CA . MET A 1 91 ? 7.355 -0.255 3.655 1.00 91.75 91 MET A CA 1
ATOM 759 C C . MET A 1 91 ? 7.758 -1.293 2.608 1.00 91.75 91 MET A C 1
ATOM 761 O O . MET A 1 91 ? 7.048 -1.513 1.628 1.00 91.75 91 MET A O 1
ATOM 765 N N . THR A 1 92 ? 8.852 -1.995 2.863 1.00 90.94 92 THR A N 1
ATOM 766 C CA . THR A 1 92 ? 9.253 -3.201 2.137 1.00 90.94 92 THR A CA 1
ATOM 767 C C . THR A 1 92 ? 8.254 -4.342 2.350 1.00 90.94 92 THR A C 1
ATOM 769 O O . THR A 1 92 ? 7.429 -4.333 3.266 1.00 90.94 92 THR A O 1
ATOM 772 N N . ARG A 1 93 ? 8.369 -5.400 1.540 1.00 89.56 93 ARG A N 1
ATOM 773 C CA . ARG A 1 93 ? 7.550 -6.618 1.659 1.00 89.56 93 ARG A CA 1
ATOM 774 C C . ARG A 1 93 ? 7.569 -7.218 3.074 1.00 89.56 93 ARG A C 1
ATOM 776 O O . ARG A 1 93 ? 6.516 -7.545 3.615 1.00 89.56 93 ARG A O 1
ATOM 783 N N . SER A 1 94 ? 8.748 -7.305 3.690 1.00 91.56 94 SER A N 1
ATOM 784 C CA . SER A 1 94 ? 8.913 -7.798 5.065 1.00 91.56 94 SER A CA 1
ATOM 785 C C . SER A 1 94 ? 8.236 -6.883 6.092 1.00 91.56 94 SER A C 1
ATOM 787 O O . SER A 1 94 ? 7.539 -7.346 6.996 1.00 91.56 94 SER A O 1
ATOM 789 N N . GLU A 1 95 ? 8.380 -5.568 5.934 1.00 93.50 95 GLU A N 1
ATOM 790 C CA . GLU A 1 95 ? 7.750 -4.591 6.824 1.00 93.50 95 GLU A CA 1
ATOM 791 C C . GLU A 1 95 ? 6.225 -4.600 6.708 1.00 93.50 95 GLU A C 1
ATOM 793 O O . GLU A 1 95 ? 5.551 -4.526 7.732 1.00 93.50 95 GLU A O 1
ATOM 798 N N . ILE A 1 96 ? 5.676 -4.778 5.501 1.00 93.75 96 ILE A N 1
ATOM 799 C CA . ILE A 1 96 ? 4.235 -4.963 5.271 1.00 93.75 96 ILE A CA 1
ATOM 800 C C . ILE A 1 96 ? 3.720 -6.175 6.055 1.00 93.75 96 ILE A C 1
ATOM 802 O O . ILE A 1 96 ? 2.737 -6.052 6.789 1.00 93.75 96 ILE A O 1
ATOM 806 N N . VAL A 1 97 ? 4.402 -7.323 5.958 1.00 93.06 97 VAL A N 1
ATOM 807 C CA . VAL A 1 97 ? 4.039 -8.543 6.703 1.00 93.06 97 VAL A CA 1
ATOM 808 C C . VAL A 1 97 ? 4.077 -8.290 8.208 1.00 93.06 97 VAL A C 1
ATOM 810 O O . VAL A 1 97 ? 3.098 -8.556 8.909 1.00 93.06 97 VAL A O 1
ATOM 813 N N . ASN A 1 98 ? 5.176 -7.724 8.710 1.00 92.88 98 ASN A N 1
ATOM 814 C CA . ASN A 1 98 ? 5.342 -7.442 10.135 1.00 92.88 98 ASN A CA 1
ATOM 815 C C . ASN A 1 98 ? 4.276 -6.465 10.646 1.00 92.88 98 ASN A C 1
ATOM 817 O O . ASN A 1 98 ? 3.676 -6.691 11.699 1.00 92.88 98 ASN A O 1
ATOM 821 N N . LYS A 1 99 ? 3.985 -5.403 9.889 1.00 93.50 99 LYS A N 1
ATOM 822 C CA . LYS A 1 99 ? 2.955 -4.420 10.227 1.00 93.50 99 LYS A CA 1
ATOM 823 C C . LYS A 1 99 ? 1.572 -5.067 10.279 1.00 93.50 99 LYS A C 1
ATOM 825 O O . LYS A 1 99 ? 0.865 -4.885 11.270 1.00 93.50 99 LYS A O 1
ATOM 830 N N . ALA A 1 100 ? 1.213 -5.861 9.270 1.00 91.62 100 ALA A N 1
ATOM 831 C CA . ALA A 1 100 ? -0.074 -6.548 9.209 1.00 91.62 100 ALA A CA 1
ATOM 832 C C . ALA A 1 100 ? -0.248 -7.552 10.363 1.00 91.62 100 ALA A C 1
ATOM 834 O O . ALA A 1 100 ? -1.298 -7.572 11.009 1.00 91.62 100 ALA A O 1
ATOM 835 N N . LEU A 1 101 ? 0.800 -8.313 10.704 1.00 90.38 101 LEU A N 1
ATOM 836 C CA . LEU A 1 101 ? 0.805 -9.210 11.865 1.00 90.38 101 LEU A CA 1
ATOM 837 C C . LEU A 1 101 ? 0.609 -8.450 13.182 1.00 90.38 101 LEU A C 1
ATOM 839 O O . LEU A 1 101 ? -0.231 -8.835 13.999 1.00 90.38 101 LEU A O 1
ATOM 843 N N . LEU A 1 102 ? 1.341 -7.351 13.387 1.00 89.44 102 LEU A N 1
ATOM 844 C CA . LEU A 1 102 ? 1.201 -6.516 14.583 1.00 89.44 102 LEU A CA 1
ATOM 845 C C . LEU A 1 102 ? -0.210 -5.932 14.701 1.00 89.44 102 LEU A C 1
ATOM 847 O O . LEU A 1 102 ? -0.793 -5.946 15.784 1.00 89.44 102 LEU A O 1
ATOM 851 N N . MET A 1 103 ? -0.785 -5.449 13.600 1.00 88.75 103 MET A N 1
ATOM 852 C CA . MET A 1 103 ? -2.154 -4.929 13.573 1.00 88.75 103 MET A CA 1
ATOM 853 C C . MET A 1 103 ? -3.173 -6.023 13.887 1.00 88.75 103 MET A C 1
ATOM 855 O O . MET A 1 103 ? -4.044 -5.818 14.731 1.00 88.75 103 MET A O 1
ATOM 859 N N . LYS A 1 104 ? -3.007 -7.218 13.312 1.00 85.69 104 LYS A N 1
ATOM 860 C CA . LYS A 1 104 ? -3.846 -8.378 13.624 1.00 85.69 104 LYS A CA 1
ATOM 861 C C . LYS A 1 104 ? -3.801 -8.711 15.117 1.00 85.69 104 LYS A C 1
ATOM 863 O O . LYS A 1 104 ? -4.844 -8.948 15.723 1.00 85.69 104 LYS A O 1
ATOM 868 N N . LEU A 1 105 ? -2.621 -8.694 15.741 1.00 81.31 105 LEU A N 1
ATOM 869 C CA . LEU A 1 105 ? -2.484 -8.917 17.186 1.00 81.31 105 LEU A CA 1
ATOM 870 C C . LEU A 1 105 ? -3.193 -7.836 18.014 1.00 81.31 105 LEU A C 1
ATOM 872 O O . LEU A 1 105 ? -3.870 -8.170 18.985 1.00 81.31 105 LEU A O 1
ATOM 876 N N . LYS A 1 106 ? -3.102 -6.562 17.611 1.00 78.12 106 LYS A N 1
ATOM 877 C CA . LYS A 1 106 ? -3.815 -5.449 18.266 1.00 78.12 106 LYS A CA 1
ATOM 878 C C . LYS A 1 106 ? -5.341 -5.566 18.135 1.00 78.12 106 LYS A C 1
ATOM 880 O O . LYS A 1 106 ? -6.056 -5.157 19.044 1.00 78.12 106 LYS A O 1
ATOM 885 N N . MET A 1 107 ? -5.833 -6.122 17.027 1.00 72.50 107 MET A N 1
ATOM 886 C CA . MET A 1 107 ? -7.267 -6.269 16.728 1.00 72.50 107 MET A CA 1
ATOM 887 C C . MET A 1 107 ? -7.907 -7.509 17.357 1.00 72.50 107 MET A C 1
ATOM 889 O O . MET A 1 107 ? -9.100 -7.513 17.650 1.00 72.50 107 MET A O 1
ATOM 893 N N . LYS A 1 108 ? -7.118 -8.540 17.683 1.00 59.84 108 LYS A N 1
ATOM 894 C CA . LYS A 1 108 ? -7.589 -9.743 18.395 1.00 59.84 108 LYS A CA 1
ATOM 895 C C . LYS A 1 108 ? -8.164 -9.483 19.797 1.00 59.84 108 LYS A C 1
ATOM 897 O O . LYS A 1 108 ? -8.627 -10.426 20.432 1.00 59.84 108 LYS A O 1
ATOM 902 N N . MET A 1 109 ? -8.177 -8.241 20.281 1.00 51.97 109 MET A N 1
ATOM 903 C CA . MET A 1 109 ? -8.871 -7.881 21.520 1.00 51.97 109 MET A CA 1
ATOM 904 C C . MET A 1 109 ? -10.403 -7.823 21.373 1.00 51.97 109 MET A C 1
ATOM 906 O O . MET A 1 109 ? -11.087 -7.933 22.388 1.00 51.97 109 MET A O 1
ATOM 910 N N . ASN A 1 110 ? -10.957 -7.736 20.151 1.00 61.31 110 ASN A N 1
ATOM 911 C CA . ASN A 1 110 ? -12.400 -7.901 19.907 1.00 61.31 110 ASN A CA 1
ATOM 912 C C . ASN A 1 110 ? -12.701 -8.754 18.648 1.00 61.31 110 ASN A C 1
ATOM 914 O O . ASN A 1 110 ? -13.149 -8.239 17.625 1.00 61.31 110 ASN A O 1
ATOM 918 N N . PRO A 1 111 ? -12.477 -10.083 18.699 1.00 61.25 111 PRO A N 1
ATOM 919 C CA . PRO A 1 111 ? -12.456 -10.937 17.511 1.00 61.25 111 PRO A CA 1
ATOM 920 C C . PRO A 1 111 ? -13.776 -11.056 16.754 1.00 61.25 111 PRO A C 1
ATOM 922 O O . PRO A 1 111 ? -13.737 -11.434 15.596 1.00 61.25 111 PRO A O 1
ATOM 925 N N . LYS A 1 112 ? -14.933 -10.825 17.391 1.00 63.97 112 LYS A N 1
ATOM 926 C CA . LYS A 1 112 ? -16.244 -11.083 16.768 1.00 63.97 112 LYS A CA 1
ATOM 927 C C . LYS A 1 112 ? -16.677 -9.984 15.804 1.00 63.97 112 LYS A C 1
ATOM 929 O O . LYS A 1 112 ? -17.299 -10.294 14.796 1.00 63.97 112 LYS A O 1
ATOM 934 N N . ASP A 1 113 ? -16.329 -8.738 16.105 1.00 61.94 113 ASP A N 1
ATOM 935 C CA . ASP A 1 113 ? -16.777 -7.583 15.322 1.00 61.94 113 ASP A CA 1
ATOM 936 C C . ASP A 1 113 ? -15.797 -7.216 14.195 1.00 61.94 113 ASP A C 1
ATOM 938 O O . ASP A 1 113 ? -16.156 -6.456 13.298 1.00 61.94 113 ASP A O 1
ATOM 942 N N . ASP A 1 114 ? -14.574 -7.761 14.239 1.00 74.75 114 ASP A N 1
ATOM 943 C CA . ASP A 1 114 ? -13.445 -7.345 13.394 1.00 74.75 114 ASP A CA 1
ATOM 944 C C . ASP A 1 114 ? -12.910 -8.489 12.503 1.00 74.75 114 ASP A C 1
ATOM 946 O O . ASP A 1 114 ? -11.805 -8.403 11.963 1.00 74.75 114 ASP A O 1
ATOM 950 N N . ILE A 1 115 ? -13.690 -9.570 12.335 1.00 81.12 115 ILE A N 1
ATOM 951 C CA . ILE A 1 115 ? -13.305 -10.786 11.585 1.00 81.12 115 ILE A CA 1
ATOM 952 C C . ILE A 1 115 ? -12.875 -10.453 10.156 1.00 81.12 115 ILE A C 1
ATOM 954 O O . ILE A 1 115 ? -11.855 -10.954 9.692 1.00 81.12 115 ILE A O 1
ATOM 958 N N . GLU A 1 116 ? -13.626 -9.592 9.469 1.00 84.62 116 GLU A N 1
ATOM 959 C CA . GLU A 1 116 ? -13.353 -9.242 8.071 1.00 84.62 116 GLU A CA 1
ATOM 960 C C . GLU A 1 116 ? -12.022 -8.496 7.919 1.00 84.62 116 GLU A C 1
ATOM 962 O O . GLU A 1 116 ? -11.239 -8.791 7.021 1.00 84.62 116 GLU A O 1
ATOM 967 N N . ILE A 1 117 ? -11.713 -7.574 8.837 1.00 86.62 117 ILE A N 1
ATOM 968 C CA . ILE A 1 117 ? -10.433 -6.856 8.820 1.00 86.62 117 ILE A CA 1
ATOM 969 C C . ILE A 1 117 ? -9.280 -7.828 9.091 1.00 86.62 117 ILE A C 1
ATOM 971 O O . ILE A 1 117 ? -8.233 -7.744 8.451 1.00 86.62 117 ILE A O 1
ATOM 975 N N . ILE A 1 118 ? -9.470 -8.774 10.013 1.00 87.56 118 ILE A N 1
ATOM 976 C CA . ILE A 1 118 ? -8.476 -9.813 10.302 1.00 87.56 118 ILE A CA 1
ATOM 977 C C . ILE A 1 118 ? -8.245 -10.710 9.077 1.00 87.56 118 ILE A C 1
ATOM 979 O O . ILE A 1 118 ? -7.090 -11.008 8.781 1.00 87.56 118 ILE A O 1
ATOM 983 N N . ASP A 1 119 ? -9.298 -11.089 8.348 1.00 88.88 119 ASP A N 1
ATOM 984 C CA . ASP A 1 119 ? -9.192 -11.873 7.110 1.00 88.88 119 ASP A CA 1
ATOM 985 C C . ASP A 1 119 ? -8.405 -11.122 6.026 1.00 88.88 119 ASP A C 1
ATOM 987 O O . ASP A 1 119 ? -7.511 -11.683 5.389 1.00 88.88 119 ASP A O 1
ATOM 991 N N . TYR A 1 120 ? -8.650 -9.820 5.868 1.00 90.31 120 TYR A N 1
ATOM 992 C CA . TYR A 1 120 ? -7.858 -8.989 4.963 1.00 90.31 120 TYR A CA 1
ATOM 993 C C . TYR A 1 120 ? -6.383 -8.920 5.364 1.00 90.31 120 TYR A C 1
ATOM 995 O O . TYR A 1 120 ? -5.504 -9.065 4.511 1.00 90.31 120 TYR A O 1
ATOM 1003 N N . LEU A 1 121 ? -6.091 -8.747 6.655 1.00 90.62 121 LEU A N 1
ATOM 1004 C CA . LEU A 1 121 ? -4.716 -8.774 7.154 1.00 90.62 121 LEU A CA 1
ATOM 1005 C C . LEU A 1 121 ? -4.060 -10.142 6.922 1.00 90.62 121 LEU A C 1
ATOM 1007 O O . LEU A 1 121 ? -2.881 -10.191 6.580 1.00 90.62 121 LEU A O 1
ATOM 1011 N N . ASP A 1 122 ? -4.808 -11.239 7.033 1.00 91.19 122 ASP A N 1
ATOM 1012 C CA . ASP A 1 122 ? -4.308 -12.582 6.736 1.00 91.19 122 ASP A CA 1
ATOM 1013 C C . ASP A 1 122 ? -4.003 -12.787 5.258 1.00 91.19 122 ASP A C 1
ATOM 1015 O O . ASP A 1 122 ? -2.958 -13.343 4.921 1.00 91.19 122 ASP A O 1
ATOM 1019 N N . LYS A 1 123 ? -4.856 -12.286 4.363 1.00 92.00 123 LYS A N 1
ATOM 1020 C CA . LYS A 1 123 ? -4.576 -12.277 2.921 1.00 92.00 123 LYS A CA 1
ATOM 1021 C C . LYS A 1 123 ? -3.292 -11.512 2.610 1.00 92.00 123 LYS A C 1
ATOM 1023 O O . LYS A 1 123 ? -2.448 -12.033 1.883 1.00 92.00 123 LYS A O 1
ATOM 1028 N N . ILE A 1 124 ? -3.109 -10.330 3.208 1.00 92.31 124 ILE A N 1
ATOM 1029 C CA . ILE A 1 124 ? -1.885 -9.527 3.056 1.00 92.31 124 ILE A CA 1
ATOM 1030 C C . ILE A 1 124 ? -0.667 -10.313 3.550 1.00 92.31 124 ILE A C 1
ATOM 1032 O O . ILE A 1 124 ? 0.302 -10.462 2.811 1.00 92.31 124 ILE A O 1
ATOM 1036 N N . VAL A 1 125 ? -0.719 -10.865 4.765 1.00 92.50 125 VAL A N 1
ATOM 1037 C CA . VAL A 1 125 ? 0.388 -11.647 5.335 1.00 92.50 125 VAL A CA 1
ATOM 1038 C C . VAL A 1 125 ? 0.721 -12.842 4.448 1.00 92.50 125 VAL A C 1
ATOM 1040 O O . VAL A 1 125 ? 1.878 -13.011 4.073 1.00 92.50 125 VAL A O 1
ATOM 1043 N N . ASN A 1 126 ? -0.267 -13.643 4.056 1.00 92.00 126 ASN A N 1
ATOM 1044 C CA . ASN A 1 126 ? -0.044 -14.845 3.253 1.00 92.00 126 ASN A CA 1
ATOM 1045 C C . ASN A 1 126 ? 0.507 -14.530 1.858 1.00 92.00 126 ASN A C 1
ATOM 1047 O O . ASN A 1 126 ? 1.287 -15.305 1.304 1.00 92.00 126 ASN A O 1
ATOM 1051 N N . TYR A 1 127 ? 0.101 -13.406 1.268 1.00 92.25 127 TYR A N 1
ATOM 1052 C CA . TYR A 1 127 ? 0.593 -12.999 -0.039 1.00 92.25 127 TYR A CA 1
ATOM 1053 C C . TYR A 1 127 ? 2.014 -12.441 0.043 1.00 92.25 127 TYR A C 1
ATOM 1055 O O . TYR A 1 127 ? 2.913 -12.909 -0.656 1.00 92.25 127 TYR A O 1
ATOM 1063 N N . PHE A 1 128 ? 2.244 -11.477 0.933 1.00 89.94 128 PHE A N 1
ATOM 1064 C CA . PHE A 1 128 ? 3.532 -10.801 1.055 1.00 89.94 128 PHE A CA 1
ATOM 1065 C C . PHE A 1 128 ? 4.595 -11.671 1.742 1.00 89.94 128 PHE A C 1
ATOM 1067 O O . PHE A 1 128 ? 5.778 -11.413 1.554 1.00 89.94 128 PHE A O 1
ATOM 1074 N N . SER A 1 129 ? 4.231 -12.747 2.445 1.00 90.69 129 SER A N 1
ATOM 1075 C CA . SER A 1 129 ? 5.223 -13.702 2.975 1.00 90.69 129 SER A CA 1
ATOM 1076 C C . SER A 1 129 ? 5.858 -14.578 1.891 1.00 90.69 129 SER A C 1
ATOM 1078 O O . SER A 1 129 ? 6.967 -15.072 2.075 1.00 90.69 129 SER A O 1
ATOM 1080 N N . ASP A 1 130 ? 5.178 -14.775 0.760 1.00 89.50 130 ASP A N 1
ATOM 1081 C CA . ASP A 1 130 ? 5.663 -15.612 -0.336 1.00 89.50 130 ASP A CA 1
ATOM 1082 C C . ASP A 1 130 ? 6.382 -14.768 -1.397 1.00 89.50 130 ASP A C 1
ATOM 1084 O O . ASP A 1 130 ? 5.746 -14.150 -2.249 1.00 89.50 130 ASP A O 1
ATOM 1088 N N . TYR A 1 131 ? 7.715 -14.754 -1.363 1.00 85.00 131 TYR A N 1
ATOM 1089 C CA . TYR A 1 131 ? 8.548 -13.982 -2.295 1.00 85.00 131 TYR A CA 1
ATOM 1090 C C . TYR A 1 131 ? 8.472 -14.457 -3.752 1.00 85.00 131 TYR A C 1
ATOM 1092 O O . TYR A 1 131 ? 8.901 -13.718 -4.635 1.00 85.00 131 TYR A O 1
ATOM 1100 N N . SER A 1 132 ? 7.911 -15.640 -4.027 1.00 85.38 132 SER A N 1
ATOM 1101 C CA . SER A 1 132 ? 7.697 -16.093 -5.406 1.00 85.38 132 SER A CA 1
ATOM 1102 C C . SER A 1 132 ? 6.550 -15.351 -6.104 1.00 85.38 132 SER A C 1
ATOM 1104 O O . SER A 1 132 ? 6.486 -15.319 -7.332 1.00 85.38 132 SER A O 1
ATOM 1106 N N . LYS A 1 133 ? 5.647 -14.723 -5.337 1.00 86.75 133 LYS A N 1
ATOM 1107 C CA . LYS A 1 133 ? 4.491 -14.004 -5.878 1.00 86.75 133 LYS A CA 1
ATOM 1108 C C . LYS A 1 133 ? 4.860 -12.588 -6.286 1.00 86.75 133 LYS A C 1
ATOM 1110 O O . LYS A 1 133 ? 5.313 -11.792 -5.458 1.00 86.75 133 LYS A O 1
ATOM 1115 N N . GLU A 1 134 ? 4.563 -12.238 -7.531 1.00 84.38 134 GLU A N 1
ATOM 1116 C CA . GLU A 1 134 ? 4.713 -10.867 -8.013 1.00 84.38 134 GLU A CA 1
ATOM 1117 C C . GLU A 1 134 ? 3.713 -9.926 -7.320 1.00 84.38 134 GLU A C 1
ATOM 1119 O O . GLU A 1 134 ? 2.542 -10.253 -7.151 1.00 84.38 134 GLU A O 1
ATOM 1124 N N . ILE A 1 135 ? 4.174 -8.758 -6.877 1.00 83.06 135 ILE A N 1
ATOM 1125 C CA . ILE A 1 135 ? 3.399 -7.846 -6.018 1.00 83.06 135 ILE A CA 1
ATOM 1126 C C . ILE A 1 135 ? 2.170 -7.258 -6.733 1.00 83.06 135 ILE A C 1
ATOM 1128 O O . ILE A 1 135 ? 1.098 -7.182 -6.142 1.00 83.06 135 ILE A O 1
ATOM 1132 N N . ASN A 1 136 ? 2.311 -6.909 -8.010 1.00 77.25 136 ASN A N 1
ATOM 1133 C CA . ASN A 1 136 ? 1.260 -6.414 -8.910 1.00 77.25 136 ASN A CA 1
ATOM 1134 C C . ASN A 1 136 ? 0.060 -7.368 -9.065 1.00 77.25 136 ASN A C 1
ATOM 1136 O O . ASN A 1 136 ? -1.046 -6.925 -9.350 1.00 77.25 136 ASN A O 1
ATOM 1140 N N . LYS A 1 137 ? 0.256 -8.677 -8.863 1.00 84.75 137 LYS A N 1
ATOM 1141 C CA . LYS A 1 137 ? -0.809 -9.692 -8.955 1.00 84.75 137 LYS A CA 1
ATOM 1142 C C . LYS A 1 137 ? -1.637 -9.818 -7.674 1.00 84.75 137 LYS A C 1
ATOM 1144 O O . LYS A 1 137 ? -2.499 -10.694 -7.586 1.00 84.75 137 LYS A O 1
ATOM 1149 N N . PHE A 1 138 ? -1.361 -8.992 -6.666 1.00 86.38 138 PHE A N 1
ATOM 1150 C CA . PHE A 1 138 ? -2.120 -9.013 -5.429 1.00 86.38 138 PHE A CA 1
ATOM 1151 C C . PHE A 1 138 ? -3.510 -8.415 -5.6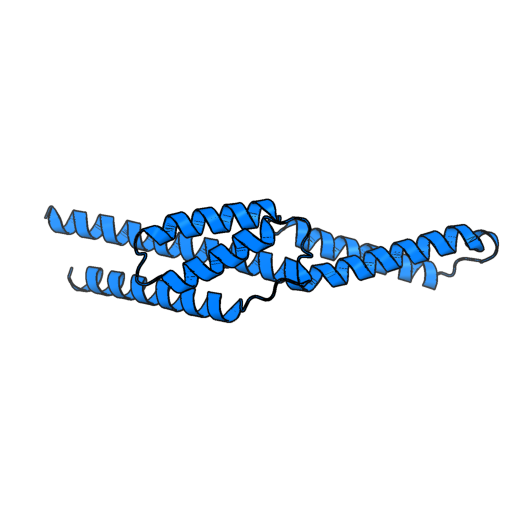39 1.00 86.38 138 PHE A C 1
ATOM 1153 O O . PHE A 1 138 ? -3.700 -7.203 -5.579 1.00 86.38 138 PHE A O 1
ATOM 1160 N N . ASP A 1 139 ? -4.483 -9.292 -5.863 1.00 82.38 139 ASP A N 1
ATOM 1161 C CA . ASP A 1 139 ? -5.886 -8.919 -5.972 1.00 82.38 139 ASP A CA 1
ATOM 1162 C C . ASP A 1 139 ? -6.502 -8.790 -4.574 1.00 82.38 139 ASP A C 1
ATOM 1164 O O . ASP A 1 139 ? -6.829 -9.780 -3.906 1.00 82.38 139 ASP A O 1
ATOM 1168 N N . ILE A 1 140 ? -6.597 -7.552 -4.094 1.00 83.25 140 ILE A N 1
ATOM 1169 C CA . ILE A 1 140 ? -7.309 -7.231 -2.864 1.00 83.25 140 ILE A CA 1
ATOM 1170 C C . ILE A 1 140 ? -8.130 -5.960 -3.040 1.00 83.25 140 ILE A C 1
ATOM 1172 O O . ILE A 1 140 ? -7.661 -4.948 -3.563 1.00 83.25 140 ILE A O 1
ATOM 1176 N N . ASP A 1 141 ? -9.355 -5.986 -2.521 1.00 86.19 141 ASP A N 1
ATOM 1177 C CA . ASP A 1 141 ? -10.198 -4.801 -2.460 1.00 86.19 141 ASP A CA 1
ATOM 1178 C C . ASP A 1 141 ? -9.744 -3.888 -1.307 1.00 86.19 141 ASP A C 1
ATOM 1180 O O . ASP A 1 141 ? -10.257 -3.931 -0.183 1.00 86.19 141 ASP A O 1
ATOM 1184 N N . LEU A 1 142 ? -8.744 -3.048 -1.593 1.00 85.56 142 LEU A N 1
ATOM 1185 C CA . LEU A 1 142 ? -8.245 -2.044 -0.651 1.00 85.56 142 LEU A CA 1
ATOM 1186 C C . LEU A 1 142 ? -9.341 -1.067 -0.216 1.00 85.56 142 LEU A C 1
ATOM 1188 O O . LEU A 1 142 ? -9.301 -0.577 0.913 1.00 85.56 142 LEU A O 1
ATOM 1192 N N . LYS A 1 143 ? -10.329 -0.794 -1.074 1.00 88.25 143 LYS A N 1
ATOM 1193 C CA . LYS A 1 143 ? -11.442 0.094 -0.739 1.00 88.25 143 LYS A CA 1
ATOM 1194 C C . LYS A 1 143 ? -12.324 -0.537 0.331 1.00 88.25 143 LYS A C 1
ATOM 1196 O O . LYS A 1 143 ? -12.611 0.119 1.329 1.00 88.25 143 LYS A O 1
ATOM 1201 N N . SER A 1 144 ? -12.660 -1.818 0.185 1.00 87.94 144 SER A N 1
ATOM 1202 C CA . SER A 1 144 ? -13.400 -2.550 1.217 1.00 87.94 144 SER A CA 1
ATOM 1203 C C . SER A 1 144 ? -12.660 -2.550 2.559 1.00 87.94 144 SER A C 1
ATOM 1205 O O . SER A 1 144 ? -13.279 -2.327 3.601 1.00 87.94 144 SER A O 1
ATOM 1207 N N . ILE A 1 145 ? -11.329 -2.705 2.556 1.00 88.31 145 ILE A N 1
ATOM 1208 C CA . ILE A 1 145 ? -10.526 -2.603 3.788 1.00 88.31 145 ILE A CA 1
ATOM 1209 C C . ILE A 1 145 ? -10.670 -1.218 4.422 1.00 88.31 145 ILE A C 1
ATOM 1211 O O . ILE A 1 145 ? -10.910 -1.118 5.626 1.00 88.31 145 ILE A O 1
ATOM 1215 N N . ILE A 1 146 ? -10.530 -0.154 3.627 1.00 88.81 146 ILE A N 1
ATOM 1216 C CA . ILE A 1 146 ? -10.662 1.227 4.107 1.00 88.81 146 ILE A CA 1
ATOM 1217 C C . ILE A 1 146 ? -12.041 1.440 4.736 1.00 88.81 146 ILE A C 1
ATOM 1219 O O . ILE A 1 146 ? -12.115 1.945 5.858 1.00 88.81 146 ILE A O 1
ATOM 1223 N N . ASP A 1 147 ? -13.112 1.027 4.059 1.00 90.19 147 ASP A N 1
ATOM 1224 C CA . ASP A 1 147 ? -14.486 1.210 4.529 1.00 90.19 147 ASP A CA 1
ATOM 1225 C C . ASP A 1 147 ? -14.708 0.495 5.871 1.00 90.19 147 ASP A C 1
ATOM 1227 O O . ASP A 1 147 ? -15.191 1.094 6.836 1.00 90.19 147 ASP A O 1
ATOM 1231 N N . LYS A 1 148 ? -14.244 -0.753 5.996 1.00 88.56 148 LYS A N 1
ATOM 1232 C CA . LYS A 1 148 ? -14.368 -1.534 7.237 1.00 88.56 148 LYS A CA 1
ATOM 1233 C C . LYS A 1 148 ? -13.568 -0.946 8.391 1.00 88.56 148 LYS A C 1
ATOM 1235 O O . LYS A 1 148 ? -14.045 -0.895 9.526 1.00 88.56 148 LYS A O 1
ATOM 1240 N N . VAL A 1 149 ? -12.366 -0.447 8.117 1.00 88.38 149 VAL A N 1
ATOM 1241 C CA . VAL A 1 149 ? -11.554 0.247 9.123 1.00 88.38 149 VAL A CA 1
ATOM 1242 C C . VAL A 1 149 ? -12.228 1.549 9.557 1.00 88.38 149 VAL A C 1
ATOM 1244 O O . VAL A 1 149 ? -12.233 1.868 10.746 1.00 88.38 149 VAL A O 1
ATOM 1247 N N . GLN A 1 150 ? -12.842 2.296 8.639 1.00 88.56 150 GLN A N 1
ATOM 1248 C CA . GLN A 1 150 ? -13.595 3.503 8.986 1.00 88.56 150 GLN A CA 1
ATOM 1249 C C . GLN A 1 150 ? -14.819 3.191 9.854 1.00 88.56 150 GLN A C 1
ATOM 1251 O O . GLN A 1 150 ? -15.056 3.896 10.838 1.00 88.56 150 GLN A O 1
ATOM 1256 N N . GLU A 1 151 ? -15.564 2.129 9.540 1.00 89.62 151 GLU A N 1
ATOM 1257 C CA . GLU A 1 151 ? -16.691 1.657 10.353 1.00 89.62 151 GLU A CA 1
ATOM 1258 C C . GLU A 1 151 ? -16.251 1.290 11.776 1.00 89.62 151 GLU A C 1
ATOM 1260 O O . GLU A 1 151 ? -16.855 1.755 12.750 1.00 89.62 151 GLU A O 1
ATOM 1265 N N . LEU A 1 152 ? -15.155 0.533 11.908 1.00 88.31 152 LEU A N 1
ATOM 1266 C CA . LEU A 1 152 ? -14.536 0.200 13.191 1.00 88.31 152 LEU A CA 1
ATOM 1267 C C . LEU A 1 152 ? -14.192 1.463 13.993 1.00 88.31 152 LEU A C 1
ATOM 1269 O O . LEU A 1 152 ? -14.599 1.605 15.149 1.00 88.31 152 LEU A O 1
ATOM 1273 N N . LEU A 1 153 ? -13.452 2.394 13.386 1.00 88.12 153 LEU A N 1
ATOM 1274 C CA . LEU A 1 153 ? -13.004 3.611 14.065 1.00 88.12 153 LEU A CA 1
ATOM 1275 C C . LEU A 1 153 ? -14.190 4.490 14.479 1.00 88.12 153 LEU A C 1
ATOM 1277 O O . LEU A 1 153 ? -14.182 5.055 15.573 1.00 88.12 153 LEU A O 1
ATOM 1281 N N . LYS A 1 154 ? -15.233 4.575 13.644 1.00 89.62 154 LYS A N 1
ATOM 1282 C CA . LYS A 1 154 ? -16.463 5.316 13.951 1.00 89.62 154 LYS A CA 1
ATOM 1283 C C . LYS A 1 154 ? -17.206 4.703 15.137 1.00 89.62 154 LYS A C 1
ATOM 1285 O O . LYS A 1 154 ? -17.582 5.429 16.056 1.00 89.62 154 LYS A O 1
ATOM 1290 N N . ARG A 1 155 ? -17.355 3.376 15.159 1.00 88.31 155 ARG A N 1
ATOM 1291 C CA . ARG A 1 155 ? -17.984 2.640 16.265 1.00 88.31 155 ARG A CA 1
ATOM 1292 C C . ARG A 1 155 ? -17.253 2.870 17.586 1.00 88.31 155 ARG A C 1
ATOM 1294 O O . ARG A 1 155 ? -17.889 3.161 18.598 1.00 88.31 155 ARG A O 1
ATOM 1301 N N . GLU A 1 156 ? -15.925 2.773 17.587 1.00 86.06 156 GLU A N 1
ATOM 1302 C CA . GLU A 1 156 ? -15.124 3.011 18.795 1.00 86.06 156 GLU A CA 1
ATOM 1303 C C . GLU A 1 156 ? -15.162 4.481 19.234 1.00 86.06 156 GLU A C 1
ATOM 1305 O O . GLU A 1 156 ? -15.231 4.775 20.429 1.00 86.06 156 GLU A O 1
ATOM 1310 N N . TRP A 1 157 ? -15.218 5.417 18.286 1.00 87.38 157 TRP A N 1
ATOM 1311 C CA . TRP A 1 157 ? -15.389 6.838 18.583 1.00 87.38 157 TRP A CA 1
ATOM 1312 C C . TRP A 1 157 ? -16.756 7.162 19.203 1.00 87.38 157 TRP A C 1
ATOM 1314 O O . TRP A 1 157 ? -16.850 7.968 20.130 1.00 87.38 157 TRP A O 1
ATOM 1324 N N . ASP A 1 158 ? -17.830 6.517 18.752 1.00 87.62 158 ASP A N 1
ATOM 1325 C CA . ASP A 1 158 ? -19.162 6.727 19.326 1.00 87.62 158 ASP A C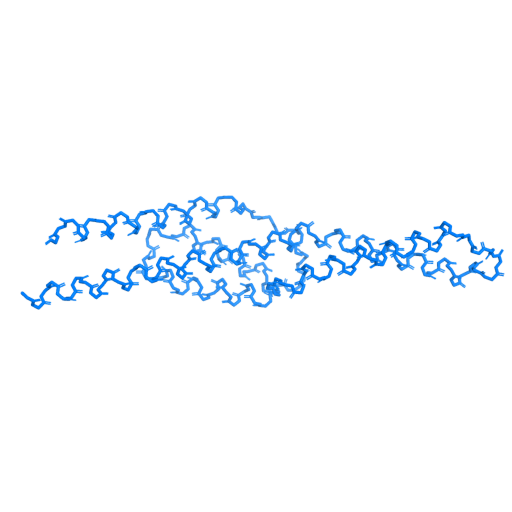A 1
ATOM 1326 C C . ASP A 1 158 ? -19.286 6.141 20.747 1.00 87.62 158 ASP A C 1
ATOM 1328 O O . ASP A 1 158 ? -19.965 6.728 21.602 1.00 87.62 158 ASP A O 1
ATOM 1332 N N . LYS A 1 159 ? -18.546 5.066 21.063 1.00 85.50 159 LYS A N 1
ATOM 1333 C CA . LYS A 1 159 ? -18.388 4.582 22.449 1.00 85.50 159 LYS A CA 1
ATOM 1334 C C . LYS A 1 159 ? -17.701 5.630 23.327 1.00 85.50 159 LYS A C 1
ATOM 1336 O O . LYS A 1 159 ? -18.231 5.959 24.387 1.00 85.50 159 LYS A O 1
ATOM 1341 N N . VAL A 1 160 ? -16.599 6.221 22.850 1.00 85.50 160 VAL A N 1
ATOM 1342 C CA . VAL A 1 160 ? -15.894 7.322 23.540 1.00 85.50 160 VAL A CA 1
ATOM 1343 C C . VAL A 1 160 ? -16.840 8.493 23.820 1.00 85.50 160 VAL A C 1
ATOM 1345 O O . VAL A 1 160 ? -16.918 8.966 24.952 1.00 85.50 160 VAL A O 1
ATOM 1348 N N . LYS A 1 161 ? -17.630 8.941 22.833 1.00 83.94 161 LYS A N 1
ATOM 1349 C CA . LY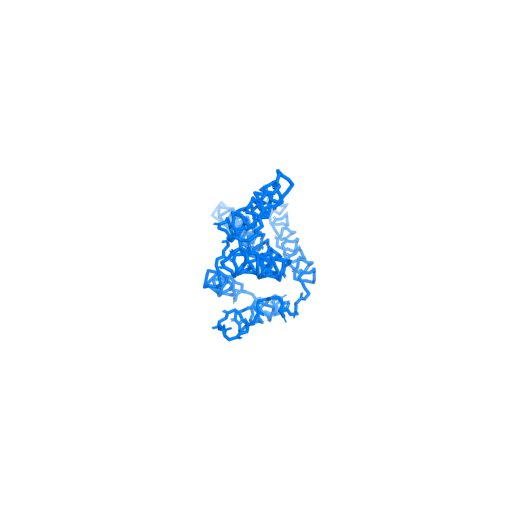S A 1 161 ? -18.612 10.024 23.047 1.00 83.94 161 LYS A CA 1
ATOM 1350 C C . LYS A 1 161 ? -19.631 9.681 24.126 1.00 83.94 161 LYS A C 1
ATOM 1352 O O . LYS A 1 161 ? -20.017 10.550 24.904 1.00 83.94 161 LYS A O 1
ATOM 1357 N N . THR A 1 162 ? -20.097 8.436 24.148 1.00 83.69 162 THR A N 1
ATOM 1358 C CA . THR A 1 162 ? -21.086 7.978 25.127 1.00 83.69 162 THR A CA 1
ATOM 1359 C C . THR A 1 162 ? -20.502 7.976 26.539 1.00 83.69 162 THR A C 1
ATOM 1361 O O . THR A 1 162 ? -21.178 8.387 27.477 1.00 83.69 162 THR A O 1
ATOM 1364 N N . GLU A 1 163 ? -19.243 7.566 26.691 1.00 78.75 163 GLU A N 1
ATOM 1365 C CA . GLU A 1 163 ? -18.518 7.576 27.968 1.00 78.75 163 GLU A CA 1
ATOM 1366 C C . GLU A 1 163 ? -18.273 9.002 28.477 1.00 78.75 163 GLU A C 1
ATOM 1368 O O . GLU A 1 163 ? -18.489 9.270 29.656 1.00 78.75 163 GLU A O 1
ATOM 1373 N N . VAL A 1 164 ? -17.923 9.934 27.584 1.00 78.50 164 VAL A N 1
ATOM 1374 C CA . VAL A 1 164 ? -17.726 11.354 27.927 1.00 78.50 164 VAL A CA 1
ATOM 1375 C C . VAL A 1 164 ? -19.044 12.059 28.264 1.00 78.50 164 VAL A C 1
ATOM 1377 O O . VAL A 1 164 ? -19.061 12.911 29.140 1.00 78.50 164 VAL A O 1
ATOM 1380 N N . ARG A 1 165 ? -20.159 11.716 27.602 1.00 73.00 165 ARG A N 1
ATOM 1381 C CA . ARG A 1 165 ? -21.486 12.315 27.869 1.00 73.00 165 ARG A CA 1
ATO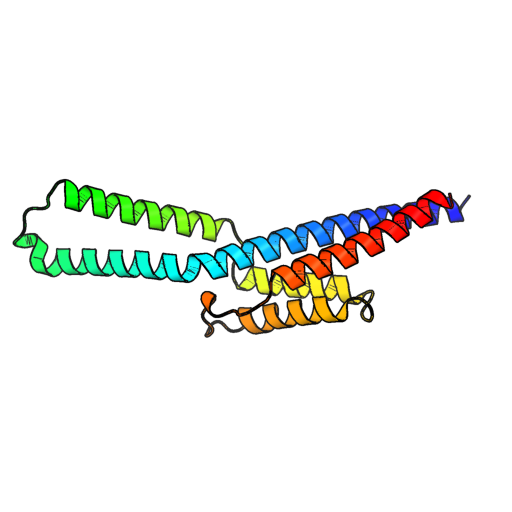M 1382 C C . ARG A 1 165 ? -22.158 11.805 29.144 1.00 73.00 165 ARG A C 1
ATOM 1384 O O . ARG A 1 165 ? -23.025 12.487 29.673 1.00 73.00 165 ARG A O 1
ATOM 1391 N N . LYS A 1 166 ? -21.816 10.597 29.601 1.00 61.41 166 LYS A N 1
ATOM 1392 C CA . LYS A 1 166 ? -22.294 10.024 30.878 1.00 61.41 166 LYS A CA 1
ATOM 1393 C C . LYS A 1 166 ? -21.536 10.568 32.096 1.00 61.41 166 LYS A C 1
ATOM 1395 O O . LYS A 1 166 ? -21.769 10.105 33.213 1.00 61.41 166 LYS A O 1
ATOM 1400 N N . LYS A 1 167 ? -20.603 11.479 31.853 1.00 54.34 167 LYS A N 1
ATOM 1401 C CA . LYS A 1 167 ? -19.712 12.102 32.815 1.00 54.34 167 LYS A CA 1
ATOM 1402 C C . LYS A 1 167 ? -20.263 13.456 33.242 1.00 54.34 167 LYS A C 1
ATOM 1404 O O . LYS A 1 167 ? -20.088 13.776 34.437 1.00 54.34 167 LYS A O 1
#

Foldseek 3Di:
DVVLVVLVVVLVVLVVLLVVLVVLLVQLLLQLCLQQPCLVVLVVLVVVLVVLVVCCVPCVVPDDDDPVNVVVNVVSVVVNVVSVVSNVVGDDLVRSLVSLVVSLVSVVVPCPLCVVLNVLSVLSNVQSVDPVDRSNPSDDDSVVNVVSSVVVSVVSVVVSVVSVVVD

pLDDT: mean 84.94, std 9.12, range [51.97, 94.38]

Secondary structure (DSSP, 8-state):
-HHHHHHHHHHHHHHHHHHHHHHHHHHHHHHHHHHHHHHHHHHHHHHHHHHHHHHHHHHGGGSPPPHHHHHHHHHHHHHHHHHHHHHHTS--HHHHHHHHHHHHHHHTTSTTTSHHHHHHHHHHHHHHT-TTS-GGG----HHHHHHHHHHHHHHHHHHHHHHHHT-

Radius of gyration: 23.82 Å; chains: 1; bounding box: 53×31×79 Å

Sequence (167 aa):
MKTTKYIDTITVERIKWIQIVRNDFNILISSLLIHINNTDYLKELINEMIRKDHTEQLVGVYRDRTDEDIQEYSELKSDIEDVESAFNKVMTRSEIVNKALLMKLKMKMNPKDDIEIIDYLDKIVNYFSDYSKEINKFDIDLKSIIDKVQELLKREWDKVKTEVRKK